Protein AF-A0A3E2U084-F1 (afdb_monomer_lite)

Structure (mmCIF, N/CA/C/O backbone):
data_AF-A0A3E2U084-F1
#
_entry.id   AF-A0A3E2U084-F1
#
loop_
_atom_site.group_PDB
_atom_site.id
_atom_site.type_symbol
_atom_site.label_atom_id
_atom_site.label_alt_id
_atom_site.label_comp_id
_atom_site.label_asym_id
_atom_site.label_entity_id
_atom_site.label_seq_id
_atom_site.pdbx_PDB_ins_code
_atom_site.Cartn_x
_atom_site.Cartn_y
_atom_site.Cartn_z
_atom_site.occupancy
_atom_site.B_iso_or_equiv
_atom_site.auth_seq_id
_atom_site.auth_comp_id
_atom_site.auth_asym_id
_atom_site.auth_atom_id
_atom_site.pdbx_PDB_model_num
ATOM 1 N N . MET A 1 1 ? -12.952 -3.783 7.390 1.00 94.62 1 MET A N 1
ATOM 2 C CA . MET A 1 1 ? -11.505 -3.675 7.112 1.00 94.62 1 MET A CA 1
ATOM 3 C C . MET A 1 1 ? -11.112 -4.143 5.720 1.00 94.62 1 MET A C 1
ATOM 5 O O . MET A 1 1 ? -10.779 -3.280 4.927 1.00 94.62 1 MET A O 1
ATOM 9 N N . ARG A 1 2 ? -11.121 -5.449 5.391 1.00 97.88 2 ARG A N 1
ATOM 10 C CA . ARG A 1 2 ? -10.678 -5.912 4.055 1.00 97.88 2 ARG A CA 1
ATOM 11 C C . ARG A 1 2 ? -11.463 -5.259 2.918 1.00 97.88 2 ARG A C 1
ATOM 13 O O . ARG A 1 2 ? -10.852 -4.627 2.069 1.00 97.88 2 ARG A O 1
ATOM 20 N N . GLU A 1 3 ? -12.790 -5.320 2.979 1.00 98.31 3 GLU A N 1
ATOM 21 C CA . GLU A 1 3 ? -13.662 -4.690 1.976 1.00 98.31 3 GLU A CA 1
ATOM 22 C C . GLU A 1 3 ? -13.508 -3.162 1.920 1.00 98.31 3 GLU A C 1
ATOM 24 O O . GLU A 1 3 ? -13.436 -2.596 0.839 1.00 98.31 3 GLU A O 1
ATOM 29 N N . GLU A 1 4 ? -13.340 -2.488 3.064 1.00 98.06 4 GLU A N 1
ATOM 30 C CA . GLU A 1 4 ? -13.111 -1.030 3.088 1.00 98.06 4 GLU A CA 1
ATOM 31 C C . GLU A 1 4 ? -11.809 -0.640 2.376 1.00 98.06 4 GLU A C 1
ATOM 33 O O . GLU A 1 4 ? -11.760 0.353 1.654 1.00 98.06 4 GLU A O 1
ATOM 38 N N . PHE A 1 5 ? -10.734 -1.413 2.568 1.00 98.56 5 PHE A N 1
ATOM 39 C CA . PHE A 1 5 ? -9.496 -1.200 1.822 1.00 98.56 5 PHE A CA 1
ATOM 40 C C . PHE A 1 5 ? -9.650 -1.587 0.351 1.00 98.56 5 PHE A C 1
ATOM 42 O O . PHE A 1 5 ? -9.111 -0.881 -0.493 1.00 98.56 5 PHE A O 1
ATOM 49 N N . ARG A 1 6 ? -10.389 -2.657 0.034 1.00 98.69 6 ARG A N 1
ATOM 50 C CA . ARG A 1 6 ? -10.660 -3.071 -1.349 1.00 98.69 6 ARG A CA 1
ATOM 51 C C . ARG A 1 6 ? -11.313 -1.942 -2.144 1.00 98.69 6 ARG A C 1
ATOM 53 O O . ARG A 1 6 ? -10.831 -1.600 -3.221 1.00 98.69 6 ARG A O 1
ATOM 60 N N . GLU A 1 7 ? -12.360 -1.350 -1.576 1.00 98.50 7 GLU A N 1
ATOM 61 C CA . GLU A 1 7 ? -13.098 -0.237 -2.168 1.00 98.50 7 GLU A CA 1
ATOM 62 C C . GLU A 1 7 ? -12.220 1.015 -2.266 1.00 98.50 7 GLU A C 1
ATOM 64 O O . GLU A 1 7 ? -12.030 1.555 -3.353 1.00 98.50 7 GLU A O 1
ATOM 69 N N . ARG A 1 8 ? -11.604 1.442 -1.155 1.00 98.06 8 ARG A N 1
ATOM 70 C CA . ARG A 1 8 ? -10.786 2.666 -1.116 1.00 98.06 8 ARG A CA 1
ATOM 71 C C . ARG A 1 8 ? -9.569 2.623 -2.040 1.00 98.06 8 ARG A C 1
ATOM 73 O O . ARG A 1 8 ? -9.136 3.660 -2.536 1.00 98.06 8 ARG A O 1
ATOM 80 N N . LEU A 1 9 ? -8.967 1.449 -2.205 1.00 98.62 9 LEU A N 1
ATOM 81 C CA . LEU A 1 9 ? -7.810 1.254 -3.079 1.00 98.62 9 LEU A CA 1
ATOM 82 C C . LEU A 1 9 ? -8.213 0.900 -4.514 1.00 98.62 9 LEU A C 1
ATOM 84 O O . LEU A 1 9 ? -7.329 0.694 -5.341 1.00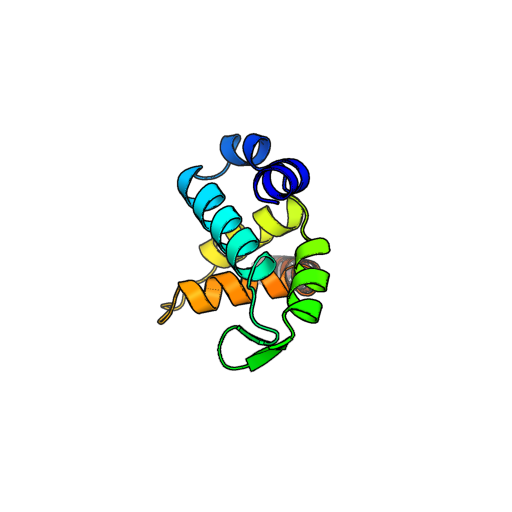 98.62 9 LEU A O 1
ATOM 88 N N . GLU A 1 10 ? -9.517 0.850 -4.804 1.00 98.56 10 GLU A N 1
ATOM 89 C CA . GLU A 1 10 ? -10.084 0.576 -6.125 1.00 98.56 10 GLU A CA 1
ATOM 90 C C . GLU A 1 10 ? -9.552 -0.732 -6.737 1.00 98.56 10 GLU A C 1
ATOM 92 O O . GLU A 1 10 ? -9.250 -0.807 -7.929 1.00 98.56 10 GLU A O 1
ATOM 97 N N . ILE A 1 11 ? -9.420 -1.778 -5.913 1.00 98.50 11 ILE A N 1
ATOM 98 C CA . ILE A 1 11 ? -8.782 -3.045 -6.307 1.00 98.50 11 ILE A CA 1
ATOM 99 C C . ILE A 1 11 ? -9.461 -3.668 -7.531 1.00 98.50 11 ILE A C 1
ATOM 101 O O . ILE A 1 11 ? -8.773 -4.109 -8.449 1.00 98.50 11 ILE A O 1
ATOM 105 N N . ASP A 1 12 ? -10.793 -3.643 -7.595 1.00 98.19 12 ASP A N 1
ATOM 106 C CA . ASP A 1 12 ? -11.544 -4.212 -8.721 1.00 98.19 12 ASP A CA 1
ATOM 107 C C . ASP A 1 12 ? -11.320 -3.437 -10.031 1.00 98.19 12 ASP A C 1
ATOM 109 O O . ASP A 1 12 ? -11.270 -4.026 -11.111 1.00 98.19 12 ASP A O 1
ATOM 113 N N . THR A 1 13 ? -11.113 -2.119 -9.949 1.00 98.19 13 THR A N 1
ATOM 114 C CA . THR A 1 13 ? -10.732 -1.294 -11.105 1.00 98.19 13 THR A CA 1
ATOM 115 C C . THR A 1 13 ? -9.303 -1.612 -11.543 1.00 98.19 13 THR A C 1
ATOM 117 O O . THR A 1 13 ? -9.029 -1.773 -12.734 1.00 98.19 13 THR A O 1
ATOM 120 N N . LEU A 1 14 ? -8.375 -1.735 -10.589 1.00 98.25 14 LEU A N 1
ATOM 121 C CA . LEU A 1 14 ? -6.974 -2.058 -10.867 1.00 98.25 14 LEU A CA 1
ATOM 122 C C . LEU A 1 14 ? -6.793 -3.471 -11.437 1.00 98.25 14 LEU A C 1
ATOM 124 O O . LEU A 1 14 ? -5.898 -3.671 -12.260 1.00 98.25 14 LEU A O 1
ATOM 128 N N . ALA A 1 15 ? -7.664 -4.42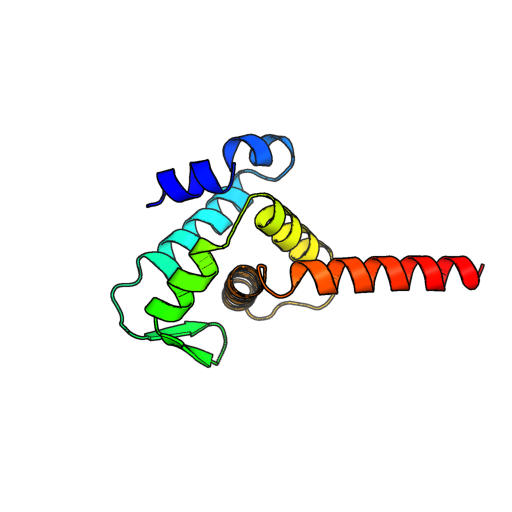1 -11.091 1.00 97.62 15 ALA A N 1
ATOM 129 C CA . ALA A 1 15 ? -7.637 -5.794 -11.602 1.00 97.62 15 ALA A CA 1
ATOM 130 C C . ALA A 1 15 ? -7.839 -5.898 -13.126 1.00 97.62 15 ALA A C 1
ATOM 132 O O . ALA A 1 15 ? -7.539 -6.926 -13.725 1.00 97.62 15 ALA A O 1
ATOM 133 N N . GLN A 1 16 ? -8.298 -4.828 -13.784 1.00 96.81 16 GLN A N 1
ATOM 134 C CA . GLN A 1 16 ? -8.368 -4.757 -15.249 1.00 96.81 16 GLN A CA 1
ATOM 135 C C . GLN A 1 16 ? -6.994 -4.543 -15.908 1.00 96.81 16 GLN A C 1
ATOM 137 O O . GLN A 1 16 ? -6.848 -4.763 -17.109 1.00 96.81 16 GLN A O 1
ATOM 142 N N . ARG A 1 17 ? -5.998 -4.067 -15.148 1.00 96.25 17 ARG A N 1
ATOM 143 C CA . ARG A 1 17 ? -4.666 -3.672 -15.645 1.00 96.25 17 ARG A CA 1
ATOM 144 C C . ARG A 1 17 ? -3.522 -4.451 -15.001 1.00 96.25 17 ARG A C 1
ATOM 146 O O . ARG A 1 17 ? -2.484 -4.628 -15.633 1.00 96.25 17 ARG A O 1
ATOM 153 N N . TYR A 1 18 ? -3.707 -4.902 -13.766 1.00 97.06 18 TYR A N 1
ATOM 154 C CA . TYR A 1 18 ? -2.717 -5.652 -13.002 1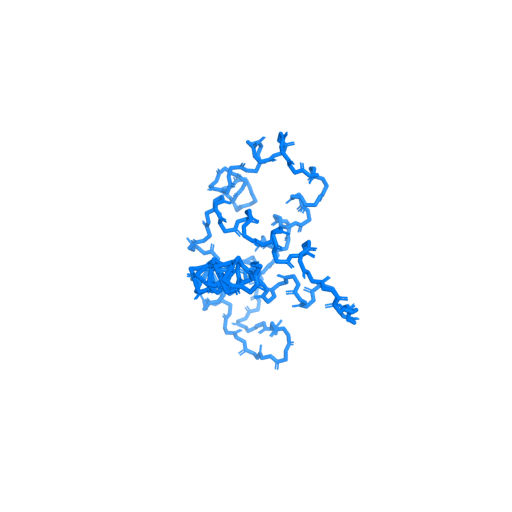.00 97.06 18 TYR A CA 1
ATOM 155 C C . TYR A 1 18 ? -3.201 -7.074 -12.733 1.00 97.06 18 TYR A C 1
ATOM 157 O O . TYR A 1 18 ? -4.392 -7.360 -12.772 1.00 97.06 18 TYR A O 1
ATOM 165 N N . ASP A 1 1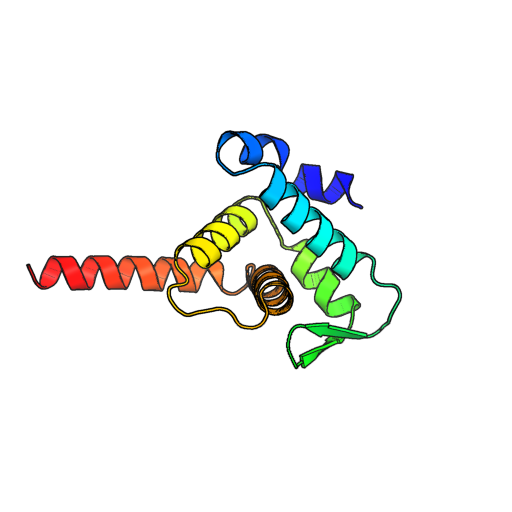9 ? -2.246 -7.953 -12.442 1.00 97.19 19 ASP A N 1
ATOM 166 C CA . ASP A 1 19 ? -2.497 -9.334 -12.042 1.00 97.19 19 ASP A CA 1
ATOM 167 C C . ASP A 1 19 ? -3.383 -9.376 -10.775 1.00 97.19 19 ASP A C 1
ATOM 169 O O . ASP A 1 19 ? -2.940 -8.883 -9.726 1.00 97.19 19 ASP A O 1
ATOM 173 N N . PRO A 1 20 ? -4.610 -9.934 -10.851 1.00 97.19 20 PRO A N 1
ATOM 174 C CA . PRO A 1 20 ? -5.528 -9.990 -9.718 1.00 97.19 20 PRO A CA 1
ATOM 175 C C . PRO A 1 20 ? -4.921 -10.676 -8.495 1.00 97.19 20 PRO A C 1
ATOM 177 O O . PRO A 1 20 ? -5.083 -10.175 -7.386 1.00 97.19 20 PRO A O 1
ATOM 180 N N . ASP A 1 21 ? -4.142 -11.744 -8.678 1.00 97.31 21 ASP A N 1
ATOM 181 C CA . ASP A 1 21 ? -3.566 -12.494 -7.556 1.00 97.31 21 ASP A CA 1
ATOM 182 C C . ASP A 1 21 ? -2.569 -11.632 -6.767 1.00 97.31 21 ASP A C 1
ATOM 184 O O . ASP A 1 21 ? -2.528 -11.666 -5.535 1.00 97.31 21 ASP A O 1
ATOM 188 N N . LYS A 1 22 ? -1.804 -10.780 -7.462 1.00 96.38 22 LYS A N 1
ATOM 189 C CA . LYS A 1 22 ? -0.868 -9.843 -6.820 1.00 96.38 22 LYS A CA 1
ATOM 190 C C . LYS A 1 22 ? -1.582 -8.699 -6.108 1.00 96.38 22 LYS A C 1
ATOM 192 O O . LYS A 1 22 ? -1.080 -8.195 -5.103 1.00 96.38 22 LYS A O 1
ATOM 197 N N . LEU A 1 23 ? -2.726 -8.258 -6.631 1.00 98.25 23 LEU A N 1
ATOM 198 C CA . LEU A 1 23 ? -3.554 -7.250 -5.968 1.00 98.25 23 LEU A CA 1
ATOM 199 C C . LEU A 1 23 ? -4.157 -7.800 -4.674 1.00 98.25 23 LEU A C 1
ATOM 201 O O . LEU A 1 23 ? -4.125 -7.110 -3.655 1.00 98.25 23 LEU A O 1
ATOM 205 N N . GLU A 1 24 ? -4.644 -9.043 -4.693 1.00 98.06 24 GLU A N 1
ATOM 206 C CA . GLU A 1 24 ? -5.136 -9.717 -3.489 1.00 98.06 24 GLU A CA 1
ATOM 207 C C . GLU A 1 24 ? -4.008 -9.913 -2.461 1.00 98.06 24 GLU A C 1
ATOM 209 O O . GLU A 1 24 ? -4.198 -9.589 -1.289 1.00 98.06 24 GLU A O 1
ATOM 214 N N . GLU A 1 25 ? -2.804 -10.326 -2.884 1.00 97.44 25 GLU A N 1
ATOM 215 C CA . GLU A 1 25 ? -1.635 -10.434 -1.993 1.00 97.44 25 GLU A CA 1
ATOM 216 C C . GLU A 1 25 ? -1.294 -9.090 -1.323 1.00 97.44 25 GLU A C 1
ATOM 218 O O . GLU A 1 25 ? -1.006 -9.023 -0.120 1.00 97.44 25 GLU A O 1
ATOM 223 N N . LEU A 1 26 ? -1.319 -7.997 -2.091 1.00 98.25 26 LEU A N 1
ATOM 224 C CA . LEU A 1 26 ? -1.056 -6.653 -1.582 1.00 98.25 26 LEU A CA 1
ATOM 225 C C . LEU A 1 26 ? -2.137 -6.208 -0.587 1.00 98.25 26 LEU A C 1
ATOM 227 O O . LEU A 1 26 ? -1.804 -5.678 0.479 1.00 98.25 26 LEU A O 1
ATOM 231 N N . LEU A 1 27 ? -3.413 -6.454 -0.900 1.00 98.62 27 LEU A N 1
ATOM 232 C CA . LEU A 1 27 ? -4.540 -6.152 -0.019 1.00 98.62 27 LEU A CA 1
ATOM 233 C C . LEU A 1 27 ? -4.438 -6.927 1.300 1.00 98.62 27 LEU A C 1
ATOM 235 O O . LEU A 1 27 ? -4.568 -6.332 2.373 1.00 98.62 27 LEU A O 1
ATOM 239 N N . ASP A 1 28 ? -4.144 -8.224 1.239 1.00 98.38 28 ASP A N 1
ATOM 240 C CA . ASP A 1 28 ? -4.005 -9.067 2.425 1.00 98.38 28 ASP A CA 1
ATOM 241 C C . ASP A 1 28 ? -2.842 -8.593 3.311 1.00 98.38 28 ASP A C 1
ATOM 243 O O . ASP A 1 28 ? -2.991 -8.496 4.531 1.00 98.38 28 ASP A O 1
ATOM 247 N N . ASN A 1 29 ? -1.718 -8.172 2.717 1.00 97.88 29 ASN A N 1
ATOM 248 C CA . ASN A 1 29 ? -0.605 -7.572 3.458 1.00 97.88 29 ASN A CA 1
ATOM 249 C C . ASN A 1 29 ? -0.991 -6.271 4.175 1.00 97.88 29 ASN A C 1
ATOM 251 O O . ASN A 1 29 ? -0.591 -6.051 5.324 1.00 97.88 29 ASN A O 1
ATOM 255 N N . ILE A 1 30 ? -1.756 -5.398 3.515 1.00 98.50 30 ILE A N 1
ATOM 256 C CA . ILE A 1 30 ? -2.255 -4.154 4.116 1.00 98.50 30 ILE A CA 1
ATOM 257 C C . ILE A 1 30 ? -3.166 -4.474 5.301 1.00 98.50 30 ILE A C 1
ATOM 259 O O . ILE A 1 30 ? -2.979 -3.924 6.390 1.00 98.50 30 ILE A O 1
ATOM 263 N N . VAL A 1 31 ? -4.117 -5.391 5.113 1.00 98.56 31 VAL A N 1
ATOM 264 C CA . VAL A 1 31 ? -5.074 -5.789 6.150 1.00 98.56 31 VAL A CA 1
ATOM 265 C C . VAL A 1 31 ? -4.365 -6.447 7.330 1.00 98.56 31 VAL A C 1
ATOM 267 O O . VAL A 1 31 ? -4.656 -6.094 8.471 1.00 98.56 31 VAL A O 1
ATOM 270 N N . GLU A 1 32 ? -3.396 -7.333 7.096 1.00 97.94 32 GLU A N 1
ATOM 271 C CA . GLU A 1 32 ? -2.633 -7.986 8.166 1.00 97.94 32 GLU A CA 1
ATOM 272 C C . GLU A 1 32 ? -1.877 -6.962 9.028 1.00 97.94 32 GLU A C 1
ATOM 274 O O . GLU A 1 32 ? -1.977 -6.981 10.261 1.00 97.94 32 GLU A O 1
ATOM 279 N N . MET A 1 33 ? -1.165 -6.022 8.395 1.00 97.75 33 MET A N 1
ATOM 280 C CA . MET A 1 33 ? -0.443 -4.962 9.109 1.00 97.75 33 MET A CA 1
ATOM 281 C C . MET A 1 33 ? -1.396 -4.041 9.881 1.00 97.75 33 MET A C 1
ATOM 283 O O . MET A 1 33 ? -1.104 -3.638 11.014 1.00 97.75 33 MET A O 1
ATOM 287 N N . TYR A 1 34 ? -2.546 -3.712 9.289 1.00 98.38 34 TYR A N 1
ATOM 288 C CA . TYR A 1 34 ? -3.539 -2.832 9.897 1.00 98.38 34 TYR A CA 1
ATOM 289 C C . TYR A 1 34 ? -4.230 -3.494 11.098 1.00 98.38 34 TYR A C 1
ATOM 291 O O . TYR A 1 34 ? -4.353 -2.896 12.172 1.00 98.38 34 TYR A O 1
ATOM 299 N N . CYS A 1 35 ? -4.648 -4.749 10.955 1.00 97.88 35 CYS A N 1
ATOM 300 C CA . CYS A 1 35 ? -5.397 -5.496 11.963 1.00 97.88 35 CYS A CA 1
ATOM 301 C 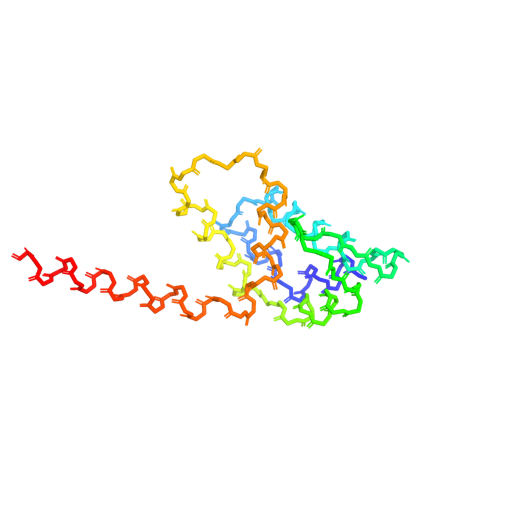C . CYS A 1 35 ? -4.514 -6.139 13.042 1.00 97.88 35 CYS A C 1
ATOM 303 O O . CYS A 1 35 ? -5.043 -6.793 13.939 1.00 97.88 35 CYS A O 1
ATOM 305 N N . CYS A 1 36 ? -3.194 -5.933 13.007 1.00 97.31 36 CYS A N 1
ATOM 306 C CA . CYS A 1 36 ? -2.289 -6.506 13.996 1.00 97.31 36 CYS A CA 1
ATOM 307 C C . CYS A 1 36 ? -2.736 -6.173 15.441 1.00 97.31 36 CYS A C 1
ATOM 309 O O . CYS A 1 36 ? -2.910 -4.994 15.775 1.00 97.31 36 CYS A O 1
ATOM 311 N N . PRO A 1 37 ? -2.890 -7.178 16.328 1.00 96.94 37 PRO A N 1
ATOM 312 C CA . PRO A 1 37 ? -3.322 -6.952 17.708 1.00 96.94 37 PRO A CA 1
ATOM 313 C C . PRO A 1 37 ? -2.189 -6.445 18.612 1.00 96.94 37 PRO A C 1
ATOM 315 O O . PRO A 1 37 ? -2.436 -5.964 19.717 1.00 96.94 37 PRO A O 1
ATOM 318 N N . ARG A 1 38 ? -0.929 -6.558 18.172 1.00 97.69 38 ARG A N 1
ATOM 319 C CA . ARG A 1 38 ? 0.237 -6.126 18.952 1.00 97.69 38 ARG A CA 1
ATOM 320 C C . ARG A 1 38 ? 0.347 -4.604 18.941 1.00 97.69 38 ARG A C 1
ATOM 322 O O . ARG A 1 38 ? 0.007 -3.961 17.952 1.00 97.69 38 ARG A O 1
ATOM 329 N N . GLN A 1 39 ? 0.897 -4.021 20.007 1.00 97.62 39 GLN A N 1
ATOM 330 C CA . GLN A 1 39 ? 1.172 -2.576 20.052 1.00 97.62 39 GLN A CA 1
ATOM 331 C C . GLN A 1 39 ? 2.307 -2.158 19.109 1.00 97.62 39 GLN A C 1
ATOM 333 O O . GLN A 1 39 ? 2.306 -1.031 18.614 1.00 97.62 39 GLN A O 1
ATOM 338 N N . THR A 1 40 ? 3.239 -3.074 18.840 1.00 97.75 40 THR A N 1
ATOM 339 C CA . THR A 1 40 ? 4.435 -2.852 18.024 1.00 97.75 40 THR A CA 1
ATOM 340 C C . THR A 1 40 ? 4.572 -3.964 16.992 1.00 97.75 40 THR A C 1
ATOM 342 O O . THR A 1 40 ? 4.300 -5.132 17.283 1.00 97.75 40 THR A O 1
ATOM 345 N N . GLN A 1 41 ? 5.020 -3.594 15.797 1.00 96.62 41 GLN A N 1
ATOM 346 C CA . GLN A 1 41 ? 5.337 -4.491 14.693 1.00 96.62 41 GLN A CA 1
ATOM 347 C C . GLN A 1 41 ? 6.733 -4.173 14.163 1.00 96.62 41 GLN A C 1
ATOM 349 O O . GLN A 1 41 ? 7.220 -3.050 14.296 1.00 96.62 41 GLN A O 1
ATOM 354 N N . TYR A 1 42 ? 7.363 -5.161 13.539 1.00 93.38 42 TYR A N 1
ATOM 355 C CA . TYR A 1 42 ? 8.614 -4.962 12.820 1.00 93.38 42 TYR A CA 1
ATOM 356 C C . TYR A 1 42 ? 8.325 -4.829 11.333 1.00 93.38 42 TYR A C 1
ATOM 358 O O . TYR A 1 42 ? 7.726 -5.715 10.726 1.00 93.38 42 TYR A O 1
ATOM 366 N N . VAL A 1 43 ? 8.784 -3.725 10.754 1.00 89.44 43 VAL A N 1
ATOM 367 C CA . VAL A 1 43 ? 8.764 -3.490 9.311 1.00 89.44 43 VAL A CA 1
ATOM 368 C C . VAL A 1 43 ? 10.219 -3.436 8.872 1.00 89.44 43 VAL A C 1
ATOM 370 O O . VAL A 1 43 ? 10.978 -2.545 9.268 1.00 89.44 43 VAL A O 1
ATOM 373 N N . GLY A 1 44 ? 10.653 -4.464 8.142 1.00 84.06 44 GLY A N 1
ATOM 374 C CA . GLY A 1 44 ? 12.075 -4.723 7.946 1.00 84.06 44 GLY A CA 1
ATOM 375 C C . GLY A 1 44 ? 12.774 -4.961 9.289 1.00 84.06 44 GLY A C 1
ATOM 376 O O . GLY A 1 44 ? 12.430 -5.885 10.020 1.00 84.06 44 GLY A O 1
ATOM 377 N N . LYS A 1 45 ? 13.762 -4.124 9.620 1.00 83.94 45 LYS A N 1
ATOM 378 C CA . LYS A 1 45 ? 14.524 -4.205 10.883 1.00 83.94 45 LYS A CA 1
ATOM 379 C C . LYS A 1 45 ? 14.098 -3.171 11.930 1.00 83.94 45 LYS A C 1
ATOM 381 O O . LYS A 1 45 ? 14.709 -3.111 12.992 1.00 83.94 45 LYS A O 1
ATOM 386 N N . GLN A 1 46 ? 13.097 -2.343 11.632 1.00 89.06 46 GLN A N 1
ATOM 387 C CA . GLN A 1 46 ? 12.716 -1.217 12.482 1.00 89.06 46 GLN A CA 1
ATOM 388 C C . GLN A 1 46 ? 11.418 -1.522 13.243 1.00 89.06 46 GLN A C 1
ATOM 390 O O . GLN A 1 46 ? 10.415 -1.860 12.603 1.00 89.06 46 GLN A O 1
ATOM 395 N N . PRO A 1 47 ? 11.403 -1.397 14.584 1.00 95.38 47 PRO A N 1
ATOM 396 C CA . PRO A 1 47 ? 10.170 -1.476 15.351 1.00 95.38 47 PRO A CA 1
ATOM 397 C C . PRO A 1 47 ? 9.341 -0.205 15.131 1.00 95.38 47 PRO A C 1
ATOM 399 O O . PRO A 1 47 ? 9.844 0.913 15.237 1.00 95.38 47 PRO A O 1
ATOM 402 N N . GLN A 1 48 ? 8.054 -0.371 14.847 1.00 96.56 48 GLN A N 1
ATOM 403 C CA . GLN A 1 48 ? 7.096 0.725 14.722 1.00 96.56 48 GLN A CA 1
ATOM 404 C C . GLN A 1 48 ? 5.840 0.403 15.519 1.00 96.56 48 GLN A C 1
ATOM 406 O O . GLN A 1 48 ? 5.417 -0.752 15.600 1.00 96.56 48 GLN A O 1
ATOM 411 N N . THR A 1 49 ? 5.214 1.423 16.103 1.00 98.12 49 THR A N 1
ATOM 412 C CA . THR A 1 49 ? 3.923 1.215 16.758 1.00 98.12 49 THR A CA 1
ATOM 413 C C . THR A 1 49 ? 2.869 0.892 15.703 1.00 98.12 49 THR A C 1
ATOM 415 O O . THR A 1 49 ? 2.811 1.521 14.645 1.00 98.12 49 THR A O 1
ATOM 418 N N . THR A 1 50 ? 1.982 -0.052 16.003 1.00 98.31 50 THR A N 1
ATOM 419 C CA . THR A 1 50 ? 0.842 -0.384 15.138 1.00 98.31 50 THR A CA 1
ATOM 420 C C . THR A 1 50 ? -0.019 0.847 14.865 1.00 98.31 50 THR A C 1
ATOM 422 O O . THR A 1 50 ? -0.542 1.005 13.768 1.00 98.31 50 THR A O 1
ATOM 425 N N . LYS A 1 51 ? -0.104 1.779 15.825 1.00 98.44 51 LYS A N 1
ATOM 426 C CA . LYS A 1 51 ? -0.766 3.074 15.627 1.00 98.44 51 LYS A CA 1
ATOM 427 C C . LYS A 1 51 ? -0.114 3.888 14.502 1.00 98.44 51 LYS A C 1
ATOM 429 O O . LYS A 1 51 ? -0.827 4.411 13.654 1.00 98.44 51 LYS A O 1
ATOM 434 N N . ALA A 1 52 ? 1.216 3.989 14.474 1.00 97.81 52 ALA A N 1
ATOM 435 C CA . ALA A 1 52 ? 1.927 4.707 13.416 1.00 97.81 52 ALA A CA 1
ATOM 436 C C . ALA A 1 52 ? 1.789 4.018 12.050 1.00 97.81 52 ALA A C 1
ATOM 438 O O . ALA A 1 52 ? 1.633 4.701 11.041 1.00 97.81 52 ALA A O 1
ATOM 439 N N . ILE A 1 53 ? 1.797 2.682 12.025 1.00 98.19 53 ILE A N 1
ATOM 440 C CA . ILE A 1 53 ? 1.558 1.887 10.812 1.00 98.19 53 ILE A CA 1
ATOM 441 C C . ILE A 1 53 ? 0.166 2.181 10.246 1.00 98.19 53 ILE A C 1
ATOM 443 O O . ILE A 1 53 ? 0.063 2.554 9.081 1.00 98.19 53 ILE A O 1
ATOM 447 N N . ARG A 1 54 ? -0.891 2.111 11.070 1.00 98.50 54 ARG A N 1
ATOM 448 C CA . ARG A 1 54 ? -2.271 2.427 10.651 1.00 98.50 54 ARG A CA 1
ATOM 449 C C . ARG A 1 54 ? -2.379 3.821 10.034 1.00 98.50 54 ARG A C 1
ATOM 451 O O . ARG A 1 54 ? -2.844 3.935 8.911 1.00 98.50 54 ARG A O 1
ATOM 458 N N . LEU A 1 55 ? -1.809 4.841 10.687 1.00 98.19 55 LEU A N 1
ATOM 459 C CA . LEU A 1 55 ? -1.796 6.219 10.171 1.00 98.19 55 LEU A CA 1
ATOM 460 C C . LEU A 1 55 ? -1.144 6.366 8.788 1.00 98.19 55 LEU A C 1
ATOM 462 O O . LEU A 1 55 ? -1.464 7.306 8.063 1.00 98.19 55 LEU A O 1
ATOM 466 N N . ARG A 1 56 ? -0.191 5.496 8.430 1.00 97.69 56 ARG A N 1
ATOM 467 C CA . ARG A 1 56 ? 0.405 5.482 7.086 1.00 97.69 56 ARG A CA 1
ATOM 468 C C . ARG A 1 56 ? -0.472 4.729 6.097 1.00 97.69 56 ARG A C 1
ATOM 470 O O . ARG A 1 56 ? -0.707 5.242 5.010 1.00 97.69 56 ARG A O 1
ATOM 477 N N . LEU A 1 57 ? -0.978 3.558 6.482 1.00 98.50 57 LEU A N 1
ATOM 478 C CA . LEU A 1 57 ? -1.884 2.765 5.647 1.00 98.50 57 LEU A CA 1
ATOM 479 C C . LEU A 1 57 ? -3.176 3.528 5.322 1.00 98.50 57 LEU A C 1
ATOM 481 O O . LEU A 1 57 ? -3.700 3.401 4.222 1.00 98.50 57 LEU A O 1
ATOM 485 N N . ASP A 1 58 ? -3.639 4.388 6.229 1.00 98.50 58 ASP A N 1
ATOM 486 C CA . ASP A 1 58 ? -4.808 5.244 6.017 1.00 98.50 58 ASP A CA 1
ATOM 487 C C . ASP A 1 58 ? -4.630 6.303 4.927 1.00 98.50 58 ASP A C 1
ATOM 489 O O . ASP A 1 58 ? -5.615 6.878 4.470 1.00 98.50 58 ASP A O 1
ATOM 493 N N . LYS A 1 59 ? -3.395 6.560 4.493 1.00 98.38 59 LYS A N 1
ATOM 494 C CA . LYS A 1 59 ? -3.093 7.490 3.399 1.00 98.38 59 LYS A CA 1
ATOM 495 C C . LYS A 1 59 ? -3.018 6.805 2.039 1.00 98.38 59 LYS A C 1
ATOM 497 O O . LYS A 1 59 ? -2.826 7.492 1.039 1.00 98.38 59 LYS A O 1
ATOM 502 N N . LEU A 1 60 ? -3.101 5.476 1.998 1.00 98.69 60 LEU A N 1
ATOM 503 C CA . LEU A 1 60 ? -3.029 4.741 0.745 1.00 98.69 60 LEU A CA 1
ATOM 504 C C . LEU A 1 60 ? -4.253 5.037 -0.124 1.00 98.69 60 LEU A C 1
ATOM 506 O O . LEU A 1 60 ? -5.371 5.203 0.359 1.00 98.69 60 LEU A O 1
ATOM 510 N N . THR A 1 61 ? -3.993 5.080 -1.423 1.00 98.56 61 THR A N 1
ATOM 511 C CA . THR A 1 61 ? -4.953 5.314 -2.505 1.00 98.56 61 THR A CA 1
ATOM 512 C C . THR A 1 61 ? -4.593 4.373 -3.653 1.00 98.56 61 THR A C 1
ATOM 514 O O . THR A 1 61 ? -3.509 3.781 -3.639 1.00 98.56 61 THR A O 1
ATOM 517 N N . SER A 1 62 ? -5.453 4.262 -4.663 1.00 98.38 62 SER A N 1
ATOM 518 C CA . SER A 1 62 ? -5.181 3.488 -5.882 1.00 98.38 62 SER A CA 1
ATOM 519 C C . SER A 1 62 ? -3.852 3.875 -6.556 1.00 98.38 62 SER A C 1
ATOM 521 O O . SER A 1 62 ? -3.069 2.998 -6.910 1.00 98.38 62 SER A O 1
ATOM 523 N N . GLN A 1 63 ? -3.509 5.168 -6.601 1.00 98.31 63 GLN A N 1
ATOM 524 C CA . GLN A 1 63 ? -2.219 5.648 -7.134 1.00 98.31 63 GLN A CA 1
ATOM 525 C C . GLN A 1 63 ? -1.005 5.071 -6.390 1.00 98.31 63 GLN A C 1
ATOM 527 O O . GLN A 1 63 ? 0.013 4.745 -6.998 1.00 98.31 63 GLN A O 1
ATOM 532 N N . HIS A 1 64 ? -1.104 4.906 -5.067 1.00 98.69 64 HIS A N 1
ATOM 533 C CA . HIS A 1 64 ? -0.032 4.284 -4.293 1.00 98.69 64 HIS A CA 1
ATOM 534 C C . HIS A 1 64 ? 0.114 2.796 -4.620 1.00 98.69 64 HIS A C 1
ATOM 536 O O . HIS A 1 64 ? 1.229 2.282 -4.568 1.00 98.69 64 HIS A O 1
ATOM 542 N N . VAL A 1 65 ? -0.982 2.110 -4.962 1.00 98.44 65 VAL A N 1
ATOM 543 C CA . VAL A 1 65 ? -0.936 0.718 -5.424 1.00 98.44 65 VAL A CA 1
ATOM 544 C C . VAL A 1 65 ? -0.170 0.638 -6.741 1.00 98.44 65 VAL A C 1
ATOM 546 O O . VAL A 1 65 ? 0.796 -0.115 -6.818 1.00 98.44 65 VAL A O 1
ATOM 549 N N . GLU A 1 66 ? -0.520 1.464 -7.730 1.00 98.00 66 GLU A N 1
ATOM 550 C CA . GLU A 1 66 ? 0.194 1.538 -9.017 1.00 98.00 66 GLU A CA 1
ATOM 551 C C . GLU A 1 66 ? 1.694 1.802 -8.815 1.00 98.00 66 GLU A C 1
ATOM 553 O O . GLU A 1 66 ? 2.532 1.057 -9.324 1.00 98.00 66 GLU A O 1
ATOM 558 N N . TYR A 1 67 ? 2.036 2.775 -7.966 1.00 98.12 67 TYR A N 1
ATOM 559 C CA . TYR A 1 67 ? 3.417 3.058 -7.573 1.00 98.12 67 TYR A CA 1
ATOM 560 C C . TYR A 1 67 ? 4.144 1.840 -6.982 1.00 98.12 67 TYR A C 1
ATOM 562 O O . TYR A 1 67 ? 5.304 1.584 -7.313 1.00 98.12 67 TYR A O 1
ATOM 570 N N . ILE A 1 68 ? 3.493 1.074 -6.100 1.00 98.06 68 ILE A N 1
ATOM 571 C CA . ILE A 1 68 ? 4.096 -0.131 -5.517 1.00 98.06 68 ILE A CA 1
ATOM 572 C C . ILE A 1 68 ? 4.408 -1.145 -6.623 1.00 98.06 68 ILE A C 1
ATOM 574 O O . ILE A 1 68 ? 5.505 -1.706 -6.628 1.00 98.06 68 ILE A O 1
ATOM 578 N N . PHE A 1 69 ? 3.501 -1.346 -7.583 1.00 97.31 69 PHE A N 1
ATOM 579 C CA . PHE A 1 69 ? 3.754 -2.224 -8.727 1.00 97.31 69 PHE A CA 1
ATOM 580 C C . PHE A 1 69 ? 4.914 -1.730 -9.596 1.00 97.31 69 PHE A C 1
ATOM 582 O O . PHE A 1 69 ? 5.769 -2.543 -9.954 1.00 97.31 69 PHE A O 1
ATOM 589 N N . ASP A 1 70 ? 5.011 -0.424 -9.852 1.00 96.00 70 ASP A N 1
ATOM 590 C CA . ASP A 1 70 ? 6.128 0.168 -10.598 1.00 96.00 70 ASP A CA 1
ATOM 591 C C . ASP A 1 70 ? 7.475 -0.056 -9.895 1.00 96.00 70 ASP A C 1
ATOM 593 O O . ASP A 1 70 ? 8.483 -0.381 -10.527 1.00 96.00 70 ASP A O 1
ATOM 597 N N . VAL A 1 71 ? 7.527 0.086 -8.567 1.00 95.69 71 VAL A N 1
ATOM 598 C CA . VAL A 1 71 ? 8.751 -0.195 -7.798 1.00 95.69 71 VAL A CA 1
ATOM 599 C C . VAL A 1 71 ? 9.121 -1.676 -7.892 1.00 95.69 71 VAL A C 1
ATOM 601 O O . VAL A 1 71 ? 10.292 -2.010 -8.099 1.00 95.69 71 VAL A O 1
ATOM 604 N N . MET A 1 72 ? 8.137 -2.568 -7.769 1.00 93.88 72 MET A N 1
ATOM 605 C CA . MET A 1 72 ? 8.360 -4.012 -7.847 1.00 93.88 72 MET A CA 1
ATOM 606 C C . MET A 1 72 ? 8.854 -4.434 -9.236 1.00 93.88 72 MET A C 1
ATOM 608 O O . MET A 1 72 ? 9.774 -5.245 -9.323 1.00 93.88 72 MET A O 1
ATOM 612 N N . SER A 1 73 ? 8.315 -3.857 -10.314 1.00 92.56 73 SER A N 1
ATOM 613 C CA . SER A 1 73 ? 8.738 -4.167 -11.684 1.00 92.56 73 SER A CA 1
ATOM 614 C C . SER A 1 73 ? 10.107 -3.583 -12.035 1.00 92.56 73 SER A C 1
ATOM 616 O O . SER A 1 73 ? 10.858 -4.191 -12.793 1.00 92.56 73 SER A O 1
ATOM 618 N N . ASN A 1 74 ? 10.455 -2.418 -11.479 1.00 91.69 74 ASN A N 1
ATOM 619 C CA . ASN A 1 74 ? 11.725 -1.739 -11.752 1.00 91.69 74 ASN A CA 1
ATOM 620 C C . ASN A 1 74 ? 12.881 -2.199 -10.845 1.00 91.69 74 ASN A C 1
ATOM 622 O O . ASN A 1 74 ? 14.015 -1.735 -10.999 1.00 91.69 74 ASN A O 1
ATOM 626 N N . THR A 1 75 ? 12.635 -3.112 -9.903 1.00 89.81 75 THR A N 1
ATOM 627 C CA . THR A 1 75 ? 13.691 -3.664 -9.049 1.00 89.81 75 THR A CA 1
ATOM 628 C C . THR A 1 75 ? 14.537 -4.680 -9.818 1.00 89.81 75 THR A C 1
ATOM 630 O O . THR A 1 75 ? 14.090 -5.775 -10.138 1.00 89.81 75 THR A O 1
ATOM 633 N N . THR A 1 76 ? 15.796 -4.328 -10.086 1.00 89.44 76 THR A N 1
ATOM 634 C CA . THR A 1 76 ? 16.733 -5.162 -10.865 1.00 89.44 76 THR A CA 1
ATOM 635 C C . THR A 1 76 ? 17.664 -6.023 -10.012 1.00 89.44 76 THR A C 1
ATOM 637 O O . THR A 1 76 ? 18.281 -6.957 -10.521 1.00 89.44 76 THR A O 1
ATOM 640 N N . GLN A 1 77 ? 17.793 -5.718 -8.718 1.00 92.56 77 GLN A N 1
ATOM 641 C CA . GLN A 1 77 ? 18.644 -6.470 -7.796 1.00 92.56 77 GLN A CA 1
ATOM 642 C C . GLN A 1 77 ? 17.844 -7.574 -7.088 1.00 92.56 77 GLN A C 1
ATOM 644 O O . GLN A 1 77 ? 16.700 -7.332 -6.701 1.00 92.56 77 GLN A O 1
ATOM 649 N N . PRO A 1 78 ? 18.430 -8.763 -6.846 1.00 91.69 78 PRO A N 1
ATOM 650 C CA . PRO A 1 78 ? 17.742 -9.846 -6.150 1.00 91.69 78 PRO A CA 1
ATOM 651 C C . PRO A 1 78 ? 17.250 -9.446 -4.751 1.00 91.69 78 PRO A C 1
ATOM 653 O O . PRO A 1 78 ? 18.031 -9.029 -3.889 1.00 91.69 78 PRO A O 1
ATOM 656 N N . ILE A 1 79 ? 15.954 -9.637 -4.496 1.00 93.00 79 ILE A N 1
ATOM 657 C CA . ILE A 1 79 ? 15.338 -9.372 -3.194 1.00 93.00 79 ILE A CA 1
ATOM 658 C C . ILE A 1 79 ? 15.450 -10.628 -2.322 1.00 93.00 79 ILE A C 1
ATOM 660 O O . ILE A 1 79 ? 14.797 -11.636 -2.571 1.00 93.00 79 ILE A O 1
ATOM 664 N N . LYS A 1 80 ? 16.258 -10.566 -1.258 1.00 92.31 80 LYS A N 1
ATOM 665 C CA . LYS A 1 80 ? 16.472 -11.707 -0.341 1.00 92.31 80 LYS A CA 1
ATOM 666 C C . LYS A 1 80 ? 15.258 -12.034 0.535 1.00 92.31 80 LYS A C 1
ATOM 668 O O . LYS A 1 80 ? 15.108 -13.169 0.969 1.00 92.31 80 LYS A O 1
ATOM 673 N N . ASN A 1 81 ? 14.435 -11.034 0.848 1.00 93.06 81 ASN A N 1
ATOM 674 C CA . ASN A 1 81 ? 13.214 -11.191 1.635 1.00 93.06 81 ASN A CA 1
ATOM 675 C C . ASN A 1 81 ? 12.104 -10.351 0.999 1.00 93.06 81 ASN A C 1
ATOM 677 O O . ASN A 1 81 ? 11.999 -9.149 1.257 1.00 93.06 81 ASN A O 1
ATOM 681 N N . ILE A 1 82 ? 11.317 -10.997 0.138 1.00 92.25 82 ILE A N 1
ATOM 682 C CA . ILE A 1 82 ? 10.286 -10.339 -0.668 1.00 92.25 82 ILE A CA 1
ATOM 683 C C . ILE A 1 82 ? 9.170 -9.743 0.192 1.00 92.25 82 ILE A C 1
ATOM 685 O O . ILE A 1 82 ? 8.767 -8.607 -0.032 1.00 92.25 82 ILE A O 1
ATOM 689 N N . MET A 1 83 ? 8.767 -10.443 1.253 1.00 91.94 83 MET A N 1
ATOM 690 C CA . MET A 1 83 ? 7.702 -10.005 2.156 1.00 91.94 83 MET A CA 1
ATOM 691 C C . MET A 1 83 ? 8.092 -8.737 2.927 1.00 91.94 83 MET A C 1
ATOM 693 O O . MET A 1 83 ? 7.332 -7.771 3.003 1.00 91.94 83 MET A O 1
ATOM 697 N N . ALA A 1 84 ? 9.311 -8.704 3.476 1.00 93.50 84 ALA A N 1
ATOM 698 C CA . ALA A 1 84 ? 9.812 -7.526 4.180 1.00 93.50 84 ALA A CA 1
ATOM 699 C C . ALA A 1 84 ? 9.971 -6.324 3.240 1.00 93.50 84 ALA A C 1
ATOM 701 O O . ALA A 1 84 ? 9.704 -5.192 3.650 1.00 93.50 84 ALA A O 1
ATOM 702 N N . TYR A 1 85 ? 10.392 -6.566 1.995 1.00 94.81 85 TYR A N 1
ATOM 703 C CA . TYR A 1 85 ? 10.485 -5.531 0.972 1.00 94.81 85 TYR A CA 1
ATOM 704 C C . TYR A 1 85 ? 9.101 -4.962 0.642 1.00 94.81 85 TYR A C 1
ATOM 706 O O . TYR A 1 85 ? 8.898 -3.765 0.817 1.00 94.81 85 TYR A O 1
ATOM 714 N N . LEU A 1 86 ? 8.130 -5.817 0.301 1.00 95.56 86 LEU A N 1
ATOM 715 C CA . LEU A 1 86 ? 6.763 -5.413 -0.039 1.00 95.56 86 LEU A CA 1
ATOM 716 C C . LEU A 1 86 ? 6.114 -4.576 1.073 1.00 95.56 86 LEU A C 1
ATOM 718 O O . LEU A 1 86 ? 5.647 -3.469 0.817 1.00 95.56 86 LEU A O 1
ATOM 722 N N . ARG A 1 87 ? 6.158 -5.040 2.329 1.00 96.25 87 ARG A N 1
ATOM 723 C CA . ARG A 1 87 ? 5.599 -4.300 3.479 1.00 96.25 87 ARG A CA 1
ATOM 724 C C . ARG A 1 87 ? 6.275 -2.950 3.704 1.00 96.25 87 ARG A C 1
ATOM 726 O O . ARG A 1 87 ? 5.614 -1.976 4.062 1.00 96.25 87 ARG A O 1
ATOM 733 N N . THR A 1 88 ? 7.588 -2.881 3.483 1.00 96.38 88 THR A N 1
ATOM 734 C CA . THR A 1 88 ? 8.335 -1.620 3.575 1.00 96.38 88 THR A CA 1
ATOM 735 C C . THR A 1 88 ? 7.914 -0.658 2.465 1.00 96.38 88 THR A C 1
ATOM 737 O O . THR A 1 88 ? 7.688 0.519 2.742 1.00 96.38 88 THR A O 1
ATOM 740 N N . THR A 1 89 ? 7.762 -1.148 1.233 1.00 97.00 89 THR A N 1
ATOM 741 C CA . THR A 1 89 ? 7.312 -0.349 0.085 1.00 97.00 89 THR A CA 1
ATOM 742 C C . THR A 1 89 ? 5.893 0.172 0.299 1.00 97.00 89 THR A C 1
ATOM 744 O O . THR A 1 89 ? 5.676 1.374 0.173 1.00 97.00 89 THR A O 1
ATOM 747 N N . ILE A 1 90 ? 4.960 -0.683 0.735 1.00 97.75 90 ILE A N 1
ATOM 748 C CA . ILE A 1 90 ? 3.582 -0.296 1.079 1.00 97.75 90 ILE A CA 1
ATOM 749 C C . ILE A 1 90 ? 3.576 0.854 2.095 1.00 97.75 90 ILE A C 1
ATOM 751 O O . ILE A 1 90 ? 2.921 1.872 1.887 1.00 97.75 90 ILE A O 1
ATOM 755 N N . LEU A 1 91 ? 4.328 0.726 3.192 1.00 97.44 91 LEU A N 1
ATOM 756 C CA . LEU A 1 91 ? 4.308 1.730 4.260 1.00 97.44 91 LEU A CA 1
ATOM 757 C C . LEU A 1 91 ? 4.990 3.046 3.904 1.00 97.44 91 LEU A C 1
ATOM 759 O O . LEU A 1 91 ? 4.703 4.065 4.538 1.00 97.44 91 LEU A O 1
ATOM 763 N N . ASN A 1 92 ? 5.897 3.030 2.934 1.00 96.56 92 ASN A N 1
ATOM 764 C CA . ASN A 1 92 ? 6.602 4.224 2.492 1.00 96.56 92 ASN A CA 1
ATOM 765 C C . ASN A 1 92 ? 5.935 4.893 1.287 1.00 96.56 92 ASN A C 1
ATOM 767 O O . ASN A 1 92 ? 6.190 6.079 1.078 1.00 96.56 92 ASN A O 1
ATOM 771 N N . ALA A 1 93 ? 5.048 4.197 0.564 1.00 98.19 93 ALA A N 1
ATOM 772 C CA . ALA A 1 93 ? 4.398 4.703 -0.642 1.00 98.19 93 ALA A CA 1
ATOM 773 C C . ALA A 1 93 ? 3.830 6.130 -0.502 1.00 98.19 93 ALA A C 1
ATOM 775 O O . ALA A 1 93 ? 4.199 6.967 -1.329 1.00 98.19 93 ALA A O 1
ATOM 776 N N . PRO A 1 94 ? 3.095 6.491 0.576 1.00 97.56 94 PRO A N 1
ATOM 777 C CA . PRO A 1 94 ? 2.585 7.856 0.760 1.00 97.56 94 PRO A CA 1
ATOM 778 C C . PRO A 1 94 ? 3.640 8.957 0.904 1.00 97.56 94 PRO A C 1
ATOM 780 O O . PRO A 1 94 ? 3.305 10.135 0.909 1.00 97.56 94 PRO A O 1
ATOM 783 N N . THR A 1 95 ? 4.905 8.593 1.106 1.00 96.25 95 THR A N 1
ATOM 784 C CA . THR A 1 95 ? 6.007 9.533 1.359 1.00 96.25 95 THR A CA 1
ATOM 785 C C . THR A 1 95 ? 7.102 9.485 0.299 1.00 96.25 95 THR A C 1
ATOM 787 O O . THR A 1 95 ? 7.934 10.384 0.254 1.00 96.25 95 THR A O 1
ATOM 790 N N . THR A 1 96 ? 7.133 8.450 -0.545 1.00 97.19 96 THR A N 1
ATOM 791 C CA . THR A 1 96 ? 8.216 8.235 -1.518 1.00 97.19 96 THR A CA 1
ATOM 792 C C . THR A 1 96 ? 7.760 8.273 -2.971 1.00 97.19 96 THR A C 1
ATOM 794 O O . THR A 1 96 ? 8.615 8.403 -3.845 1.00 97.19 96 THR A O 1
ATOM 797 N N . MET A 1 97 ? 6.452 8.188 -3.243 1.00 97.88 97 MET A N 1
ATOM 798 C CA . MET A 1 97 ? 5.907 8.151 -4.605 1.00 97.88 97 MET A CA 1
ATOM 799 C C . MET A 1 97 ? 6.326 9.364 -5.450 1.00 97.88 97 MET A C 1
ATOM 801 O O . MET A 1 97 ? 6.856 9.197 -6.547 1.00 97.88 97 MET A O 1
ATOM 805 N N . GLU A 1 98 ? 6.159 10.584 -4.932 1.00 96.00 98 GLU A N 1
ATOM 806 C CA . GLU A 1 98 ? 6.506 11.812 -5.663 1.00 96.00 98 GLU A CA 1
ATOM 807 C C . GLU A 1 98 ? 8.006 11.879 -5.990 1.00 96.00 98 GLU A C 1
ATOM 809 O O . GLU A 1 98 ? 8.399 12.095 -7.138 1.00 96.00 98 GLU A O 1
ATOM 814 N N . HIS A 1 99 ? 8.855 11.603 -4.996 1.00 96.19 99 HIS A N 1
ATOM 815 C CA . HIS A 1 99 ? 10.306 11.574 -5.178 1.00 96.19 99 HIS A CA 1
ATOM 816 C C . HIS A 1 99 ? 10.747 10.524 -6.201 1.00 96.19 99 HIS A C 1
ATOM 818 O O . HIS A 1 99 ? 11.673 10.770 -6.976 1.00 96.19 99 HIS A O 1
ATOM 824 N N . TYR A 1 100 ? 10.089 9.365 -6.223 1.00 95.38 100 TYR A N 1
ATOM 825 C CA . TYR A 1 100 ? 10.384 8.305 -7.178 1.00 95.38 100 TYR A CA 1
ATOM 826 C C . TYR A 1 100 ? 10.112 8.740 -8.621 1.00 95.38 100 TYR A C 1
ATOM 828 O O . TYR A 1 100 ? 11.017 8.669 -9.456 1.00 95.38 100 TYR A O 1
ATOM 836 N N . TYR A 1 101 ? 8.911 9.248 -8.912 1.00 94.31 101 TYR A N 1
ATOM 837 C CA . TYR A 1 101 ? 8.565 9.663 -10.274 1.00 94.31 101 TYR A CA 1
ATOM 838 C C . TYR A 1 101 ? 9.371 10.885 -10.732 1.00 94.31 101 TYR A C 1
ATOM 840 O O . TYR A 1 101 ? 9.791 10.947 -11.889 1.00 94.31 101 TYR A O 1
ATOM 848 N N . GLN A 1 102 ? 9.691 11.818 -9.827 1.00 94.62 102 GLN A N 1
ATOM 849 C CA . GLN A 1 102 ? 10.597 12.929 -10.132 1.00 94.62 102 GLN A CA 1
ATOM 850 C C . GLN A 1 102 ? 11.998 12.427 -10.521 1.00 94.62 102 GLN A C 1
ATOM 852 O O . GLN A 1 102 ? 12.567 12.866 -11.525 1.00 94.62 102 GLN A O 1
ATOM 857 N N . ALA A 1 103 ? 12.562 11.490 -9.753 1.00 92.69 103 ALA A N 1
ATOM 858 C CA . ALA A 1 103 ? 13.867 10.906 -10.050 1.00 92.69 103 ALA A CA 1
ATOM 859 C C . ALA A 1 103 ? 13.865 10.154 -11.392 1.00 92.69 103 ALA A C 1
ATOM 861 O O . ALA A 1 103 ? 14.805 10.293 -12.179 1.00 92.69 103 ALA A O 1
ATOM 862 N N . GLN A 1 104 ? 12.792 9.416 -11.682 1.00 90.44 104 GLN A N 1
ATOM 863 C CA . GLN A 1 104 ? 12.616 8.704 -12.946 1.00 90.44 104 GLN A CA 1
ATOM 864 C C . GLN A 1 104 ? 12.543 9.665 -14.146 1.00 90.44 104 GLN A C 1
ATOM 866 O O . GLN A 1 104 ? 13.258 9.474 -15.132 1.00 90.44 104 GLN A O 1
ATOM 871 N N . GLY A 1 105 ? 11.755 10.742 -14.052 1.00 91.50 105 GLY A N 1
ATOM 872 C CA . GLY A 1 105 ? 11.661 11.766 -15.100 1.00 91.50 105 GLY A CA 1
ATOM 873 C C . GLY A 1 105 ? 12.990 12.488 -15.358 1.00 91.50 105 GLY A C 1
ATOM 874 O O . GLY A 1 105 ? 13.389 12.700 -16.510 1.00 91.50 105 GLY A O 1
ATOM 875 N N . ASN A 1 106 ? 13.730 12.802 -14.290 1.00 92.94 106 ASN A N 1
ATOM 876 C CA . ASN A 1 106 ? 15.064 13.397 -14.387 1.00 92.94 106 ASN A CA 1
ATOM 877 C C . ASN A 1 106 ? 16.051 12.467 -15.108 1.00 92.94 106 ASN A C 1
ATOM 879 O O . ASN A 1 106 ? 16.817 12.919 -15.963 1.00 92.94 106 ASN A O 1
ATOM 883 N N . TRP A 1 107 ? 16.017 11.168 -14.801 1.00 88.56 107 TRP A N 1
ATOM 884 C CA . TRP A 1 107 ? 16.867 10.169 -15.446 1.00 88.56 107 TRP A CA 1
ATOM 885 C C . TRP A 1 107 ? 16.579 10.045 -16.948 1.00 88.56 107 TRP A C 1
ATOM 887 O O . TRP A 1 107 ? 17.513 10.094 -17.751 1.00 88.56 107 TRP A O 1
ATOM 897 N N . LEU A 1 108 ? 15.302 9.984 -17.340 1.00 89.00 108 LEU A N 1
ATOM 898 C CA . LEU A 1 108 ? 14.887 9.946 -18.749 1.00 89.00 108 LEU A CA 1
ATOM 899 C C . LEU A 1 108 ? 15.364 11.189 -19.513 1.00 89.00 108 LEU A C 1
ATOM 901 O O . LEU A 1 108 ? 15.926 11.090 -20.605 1.00 89.00 108 LEU A O 1
ATOM 905 N N . THR A 1 109 ? 15.217 12.369 -18.907 1.00 90.38 109 THR A N 1
ATOM 906 C CA . THR A 1 109 ? 15.684 13.633 -19.495 1.00 90.38 109 THR A CA 1
ATOM 907 C C . THR A 1 109 ? 17.203 13.638 -19.681 1.00 90.38 109 THR A C 1
ATOM 909 O O . THR A 1 109 ? 17.704 14.060 -20.724 1.00 90.38 109 THR A O 1
ATOM 912 N N . ALA A 1 110 ? 17.954 13.142 -18.695 1.00 90.19 110 ALA A N 1
ATOM 913 C CA . ALA A 1 110 ? 19.409 13.054 -18.771 1.00 90.19 110 ALA A CA 1
ATOM 914 C C . ALA A 1 110 ? 19.890 12.080 -19.860 1.00 90.19 110 ALA A C 1
ATOM 916 O O . ALA A 1 110 ? 20.916 12.340 -20.488 1.00 90.19 110 ALA A O 1
ATOM 917 N N . GLN A 1 111 ? 19.164 10.987 -20.112 1.00 85.44 111 GLN A N 1
ATOM 918 C CA . GLN A 1 111 ? 19.477 10.064 -21.206 1.00 85.44 111 GLN A CA 1
ATOM 919 C C . GLN A 1 111 ? 19.227 10.678 -22.583 1.00 85.44 111 GLN A C 1
ATOM 921 O O . GLN A 1 111 ? 20.061 10.523 -23.473 1.00 85.44 111 GLN A O 1
ATOM 926 N N . ASN A 1 112 ? 18.127 11.416 -22.746 1.00 86.38 112 ASN A N 1
ATOM 927 C CA . ASN A 1 112 ? 17.803 12.077 -24.011 1.00 86.38 112 ASN A CA 1
ATOM 928 C C . ASN A 1 112 ? 18.808 13.177 -24.374 1.00 86.38 112 ASN A C 1
ATOM 930 O O . ASN A 1 112 ? 19.075 13.375 -25.548 1.00 86.38 112 ASN A O 1
ATOM 934 N N . ARG A 1 113 ? 19.411 13.851 -23.385 1.00 81.75 113 ARG A N 1
ATOM 935 C CA . ARG A 1 113 ? 20.476 14.850 -23.607 1.00 81.75 113 ARG A CA 1
ATOM 936 C C . ARG A 1 113 ? 21.826 14.255 -24.028 1.00 81.75 113 ARG A C 1
ATOM 938 O O . ARG A 1 113 ? 22.707 15.004 -24.430 1.00 81.75 113 ARG A O 1
ATOM 945 N N . LYS A 1 114 ? 22.027 12.946 -23.843 1.00 70.62 114 LYS A N 1
ATOM 946 C CA . LYS A 1 114 ? 23.266 12.233 -24.206 1.00 70.62 114 LYS A CA 1
ATOM 947 C C . LYS A 1 114 ? 23.201 11.578 -25.590 1.00 70.62 114 LYS A C 1
ATOM 949 O O . LYS A 1 114 ? 24.205 11.011 -26.014 1.00 70.62 114 LYS A O 1
ATOM 954 N N . LYS A 1 115 ? 22.036 11.603 -26.236 1.00 57.75 115 LYS A N 1
ATOM 955 C CA . LYS A 1 115 ? 21.841 11.214 -27.635 1.00 57.75 115 LYS A CA 1
ATOM 956 C C . LYS A 1 115 ? 21.933 12.451 -28.515 1.00 57.75 115 LYS A C 1
ATOM 958 O O . LYS A 1 115 ? 22.434 12.289 -29.644 1.00 57.75 115 LYS A O 1
#

Secondary structure (DSSP, 8-state):
-HHHHHHHTTHHHHTTTS-HHHHHHHHHHHHHHHH--SSEEEETTEEEEHHHHHHHHTT--HHHHHHHHHHHHH--S--S-HHHHHHHHHHHHHHHHHHHHHHHHHHHHHHHTT-

InterPro domains:
  IPR046059 Domain of unknown function DUF6017 [PF19481] (2-106)

Foldseek 3Di:
DLVVLCVQLVLVVCVVPDPNVVSVVLSVLLCCLQVPPDQWDDQPNDIDGSVLQNVQSVLDGNLLVVLLVVCVVPDPDDDPDVSSVSSNSSSCSSPCSVVVVVVVVVVVVVVVVVD

Radius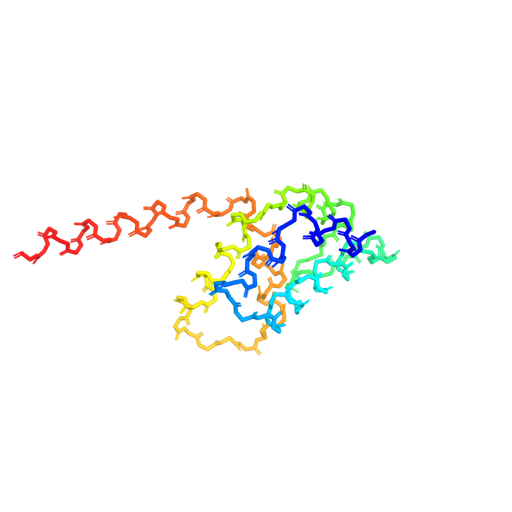 of gyration: 15.46 Å; chains: 1; bounding box: 37×27×48 Å

pLDDT: mean 95.1, std 5.56, range [57.75, 98.69]

Sequence (115 aa):
MREEFRERLEIDTLAQRYDPDKLEELLDNIVEMYCCPRQTQYVGKQPQTTKAIRLRLDKLTSQHVEYIFDVMSNTTQPIKNIMAYLRTTILNAPTTMEHYYQAQGNWLTAQNRKK

Organism: NCBI:txid853